Protein AF-A0A397VXI8-F1 (afdb_monomer_lite)

Radius of gyration: 22.26 Å; chains: 1; bounding box: 46×48×49 Å

pLDDT: mean 88.14, std 11.29, range [51.16, 98.0]

Organism: NCBI:txid44941

Sequence (97 aa):
MVNAIIPTECSAYSINEAKKTIVGLCYQMAGLRNKFVNQYKLEVGLYLMASGATWEAIDTISSLGYSACAKTVEEFRKKIQKEHVIKIEENFVNHVN

Foldseek 3Di:
DLCVQDPPPDDPVVSVVSVVVVVVVVVVVVVCCCVCQVVQQLVVLLVCVVVVHDQVRNQVCVVVSNHDHNVVNVVVVVVVVVVVVVVVVVVCVVPVD

Structure (mmCIF, N/CA/C/O backbone):
data_AF-A0A397VXI8-F1
#
_entry.id   AF-A0A397VXI8-F1
#
loop_
_atom_site.group_PDB
_atom_site.id
_atom_site.type_symbol
_atom_site.label_atom_id
_atom_site.label_alt_id
_atom_site.label_comp_id
_atom_site.label_asym_id
_atom_site.label_entity_id
_atom_site.label_seq_id
_atom_site.pdbx_PDB_ins_code
_atom_site.Cartn_x
_atom_site.Cartn_y
_atom_site.Cartn_z
_atom_site.occupancy
_atom_site.B_iso_or_equiv
_atom_site.auth_seq_id
_atom_site.auth_comp_id
_atom_site.auth_asym_id
_atom_site.auth_atom_id
_atom_site.pdbx_PDB_model_num
ATOM 1 N N . MET A 1 1 ? 23.582 -2.277 -20.086 1.00 57.03 1 MET A N 1
ATOM 2 C CA . MET A 1 1 ? 22.167 -2.192 -20.517 1.00 57.03 1 MET A CA 1
ATOM 3 C C . MET A 1 1 ? 22.014 -1.398 -21.811 1.00 57.03 1 MET A C 1
ATOM 5 O O . MET A 1 1 ? 21.493 -1.943 -22.766 1.00 57.03 1 MET A O 1
ATOM 9 N N . VAL A 1 2 ? 22.527 -0.165 -21.891 1.00 59.00 2 VAL A N 1
ATOM 10 C CA . VAL A 1 2 ? 22.400 0.690 -23.092 1.00 59.00 2 VAL A CA 1
ATOM 11 C C . VAL A 1 2 ? 23.013 0.055 -24.354 1.00 59.00 2 VAL A C 1
ATOM 13 O O . VAL A 1 2 ? 22.329 -0.037 -25.363 1.00 59.00 2 VAL A O 1
ATOM 16 N N . ASN A 1 3 ? 24.233 -0.492 -24.278 1.00 62.72 3 ASN A N 1
ATOM 17 C CA . ASN A 1 3 ? 24.901 -1.158 -25.415 1.00 62.72 3 ASN A CA 1
ATOM 18 C C . ASN A 1 3 ? 24.283 -2.517 -25.807 1.00 62.72 3 ASN A C 1
ATOM 20 O O . ASN A 1 3 ? 24.684 -3.093 -26.807 1.00 62.72 3 ASN A O 1
ATOM 24 N N . ALA A 1 4 ? 23.350 -3.051 -25.009 1.00 64.81 4 ALA A N 1
ATOM 25 C CA . ALA A 1 4 ? 22.602 -4.264 -25.357 1.00 64.81 4 ALA A CA 1
ATOM 26 C C . ALA A 1 4 ? 21.308 -3.945 -26.128 1.00 64.81 4 ALA A C 1
ATOM 28 O O . ALA A 1 4 ? 20.719 -4.835 -26.727 1.00 64.81 4 ALA A O 1
ATOM 29 N N . ILE A 1 5 ? 20.855 -2.685 -26.080 1.00 66.75 5 ILE A N 1
ATOM 30 C CA . ILE A 1 5 ? 19.607 -2.209 -26.695 1.00 66.75 5 ILE A CA 1
ATOM 31 C C . ILE A 1 5 ? 19.913 -1.333 -27.918 1.00 66.75 5 ILE A C 1
ATOM 33 O O . ILE A 1 5 ? 19.160 -1.341 -28.886 1.00 66.75 5 ILE A O 1
ATOM 37 N N . ILE A 1 6 ? 21.015 -0.578 -27.885 1.00 66.94 6 ILE A N 1
ATOM 38 C CA . ILE A 1 6 ? 21.447 0.294 -28.979 1.00 66.94 6 ILE A CA 1
ATOM 39 C C . ILE A 1 6 ? 22.565 -0.407 -29.762 1.00 66.94 6 ILE A C 1
ATOM 41 O O . ILE A 1 6 ? 23.624 -0.650 -29.175 1.00 66.94 6 ILE A O 1
ATOM 45 N N . PRO A 1 7 ? 22.380 -0.693 -31.064 1.00 66.19 7 PRO A N 1
ATOM 46 C CA . PRO A 1 7 ? 23.446 -1.209 -31.914 1.00 66.19 7 PRO A CA 1
ATOM 47 C C . PRO A 1 7 ? 24.630 -0.237 -31.967 1.00 66.19 7 PRO A C 1
ATOM 49 O O . PRO A 1 7 ? 24.461 0.967 -32.171 1.00 66.19 7 PRO A O 1
ATOM 52 N N . THR A 1 8 ? 25.844 -0.762 -31.820 1.00 64.56 8 THR A N 1
ATOM 53 C CA . THR A 1 8 ? 27.099 0.010 -31.875 1.00 64.56 8 THR A CA 1
ATOM 54 C C . THR A 1 8 ? 27.416 0.586 -33.257 1.00 64.56 8 THR A C 1
ATOM 56 O O . THR A 1 8 ? 28.291 1.435 -33.372 1.00 64.56 8 THR A O 1
ATOM 59 N N . GLU A 1 9 ? 26.693 0.154 -34.291 1.00 69.94 9 GLU A N 1
ATOM 60 C CA . GLU A 1 9 ? 26.917 0.503 -35.703 1.00 69.94 9 GLU A CA 1
ATOM 61 C C . GLU A 1 9 ? 26.160 1.771 -36.140 1.00 69.94 9 GLU A C 1
ATOM 63 O O . GLU A 1 9 ? 26.222 2.192 -37.294 1.00 69.94 9 GLU A O 1
ATOM 68 N N . CYS A 1 10 ? 25.417 2.397 -35.225 1.00 64.06 10 CYS A N 1
ATOM 69 C CA . CYS A 1 10 ? 24.622 3.583 -35.516 1.00 64.06 10 CYS A CA 1
ATOM 70 C C . CYS A 1 10 ? 25.439 4.885 -35.464 1.00 64.06 10 CYS A C 1
ATOM 72 O O . CYS A 1 10 ? 26.432 5.008 -34.748 1.00 64.06 10 CYS A O 1
ATOM 74 N N . SER A 1 11 ? 24.959 5.911 -36.177 1.00 73.12 11 SER A N 1
ATOM 75 C CA . SER A 1 11 ? 25.533 7.259 -36.097 1.00 73.12 11 SER A CA 1
ATOM 76 C C . SER A 1 11 ? 25.474 7.809 -34.662 1.00 73.12 11 SER A C 1
ATOM 78 O O . SER A 1 11 ? 24.549 7.502 -33.904 1.00 73.12 11 SER A O 1
ATOM 80 N N . ALA A 1 12 ? 26.420 8.680 -34.293 1.00 73.88 12 ALA A N 1
ATOM 81 C CA . ALA A 1 12 ? 26.453 9.299 -32.962 1.00 73.88 12 ALA A CA 1
ATOM 82 C C . ALA A 1 12 ? 25.139 10.028 -32.608 1.00 73.88 12 ALA A C 1
ATOM 84 O O . ALA A 1 12 ? 24.708 10.009 -31.453 1.00 73.88 12 ALA A O 1
ATOM 85 N N . TYR A 1 13 ? 24.472 10.609 -33.612 1.00 73.62 13 TYR A N 1
ATOM 86 C CA . TYR A 1 13 ? 23.159 11.236 -33.472 1.00 73.62 13 TYR A CA 1
ATOM 87 C C . TYR A 1 13 ? 22.068 10.212 -33.115 1.00 73.62 13 TYR A C 1
ATOM 89 O O . TYR A 1 13 ? 21.362 10.376 -32.120 1.00 73.62 13 TYR A O 1
ATOM 97 N N . SER A 1 14 ? 21.985 9.107 -33.863 1.00 73.12 14 SER A N 1
ATOM 98 C CA . SER A 1 14 ? 21.008 8.031 -33.638 1.00 73.12 14 SER A CA 1
ATOM 99 C C . SER A 1 14 ? 21.197 7.340 -32.280 1.00 73.12 14 SER A C 1
ATOM 101 O O . SER A 1 14 ? 20.220 7.009 -31.610 1.00 73.12 14 SER A O 1
ATOM 103 N N . ILE A 1 15 ? 22.446 7.179 -31.827 1.00 78.81 15 ILE A N 1
ATOM 104 C CA . ILE A 1 15 ? 22.767 6.655 -30.490 1.00 78.81 15 ILE A CA 1
ATOM 105 C C . ILE A 1 15 ? 22.260 7.605 -29.394 1.00 78.81 15 ILE A C 1
ATOM 107 O O . ILE A 1 15 ? 21.747 7.153 -28.369 1.00 78.81 15 ILE A O 1
ATOM 111 N N . ASN A 1 16 ? 22.395 8.920 -29.585 1.00 82.75 16 ASN A N 1
ATOM 112 C CA . ASN A 1 16 ? 21.949 9.908 -28.604 1.00 82.75 16 ASN A CA 1
ATOM 113 C C . ASN A 1 16 ? 20.416 9.949 -28.472 1.00 82.75 16 ASN A C 1
ATOM 115 O O . ASN A 1 16 ? 19.896 9.989 -27.357 1.00 82.75 16 ASN A O 1
ATOM 119 N N . GLU A 1 17 ? 19.688 9.866 -29.586 1.00 84.06 17 GLU A N 1
ATOM 120 C CA . GLU A 1 17 ? 18.219 9.789 -29.572 1.00 84.06 17 GLU A CA 1
ATOM 121 C C . GLU A 1 17 ? 17.706 8.482 -28.945 1.00 84.06 17 GLU A C 1
ATOM 123 O O . GLU A 1 17 ? 16.771 8.487 -28.135 1.00 84.06 17 GLU A O 1
ATOM 128 N N . ALA A 1 18 ? 18.372 7.357 -29.213 1.00 82.94 18 ALA A N 1
ATOM 129 C CA . ALA A 1 18 ? 18.042 6.089 -28.571 1.00 82.94 18 ALA A CA 1
ATOM 130 C C . ALA A 1 18 ? 18.286 6.124 -27.047 1.00 82.94 18 ALA A C 1
ATOM 132 O O . ALA A 1 18 ? 17.462 5.622 -26.280 1.00 82.94 18 ALA A O 1
ATOM 133 N N . LYS A 1 19 ? 19.348 6.795 -26.571 1.00 84.25 19 LYS A N 1
ATOM 134 C CA . LYS A 1 19 ? 19.573 7.018 -25.129 1.00 84.25 19 LYS A CA 1
ATOM 135 C C . LYS A 1 19 ? 18.432 7.805 -24.479 1.00 84.25 19 LYS A C 1
ATOM 137 O O . LYS A 1 19 ? 17.954 7.394 -23.423 1.00 84.25 19 LYS A O 1
ATOM 142 N N . LYS A 1 20 ? 17.967 8.896 -25.103 1.00 88.25 20 LYS A N 1
ATOM 143 C CA . LYS A 1 20 ? 16.821 9.682 -24.602 1.00 88.25 20 LYS A CA 1
ATOM 144 C C . LYS A 1 20 ? 15.554 8.832 -24.509 1.00 88.25 20 LYS A C 1
ATOM 146 O O . LYS A 1 20 ? 14.855 8.877 -23.500 1.00 88.25 20 LYS A O 1
ATOM 151 N N . THR A 1 21 ? 15.303 8.010 -25.525 1.00 88.38 21 THR A N 1
ATOM 152 C CA . THR A 1 21 ? 14.148 7.103 -25.566 1.00 88.38 21 THR A CA 1
ATOM 153 C C . THR A 1 21 ? 14.197 6.069 -24.439 1.00 88.38 21 THR A C 1
ATOM 155 O O . THR A 1 21 ? 13.206 5.885 -23.736 1.00 88.38 21 THR A O 1
ATOM 158 N N . ILE A 1 22 ? 15.357 5.448 -24.193 1.00 90.00 22 ILE A N 1
ATOM 159 C CA . ILE A 1 22 ? 15.542 4.498 -23.081 1.00 90.00 22 ILE A CA 1
ATOM 160 C C . ILE A 1 22 ? 15.262 5.170 -21.734 1.00 90.00 22 ILE A C 1
ATOM 162 O O . ILE A 1 22 ? 14.577 4.593 -20.893 1.00 90.00 22 ILE A O 1
ATOM 166 N N . VAL A 1 23 ? 15.753 6.394 -21.525 1.00 90.88 23 VAL A N 1
ATOM 167 C CA . VAL A 1 23 ? 15.470 7.151 -20.296 1.00 90.88 23 VAL A CA 1
ATOM 168 C C . VAL A 1 23 ? 13.966 7.404 -20.148 1.00 90.88 23 VAL A C 1
ATOM 170 O O . VAL A 1 23 ? 13.417 7.161 -19.074 1.00 90.88 23 VAL A O 1
ATOM 173 N N . GLY A 1 24 ? 13.283 7.813 -21.222 1.00 91.81 24 GLY A N 1
ATOM 174 C CA . GLY A 1 24 ? 11.828 7.991 -21.233 1.00 91.81 24 GLY A CA 1
ATOM 175 C C . GLY A 1 24 ? 11.067 6.715 -20.856 1.00 91.81 24 GLY A C 1
ATOM 176 O O . GLY A 1 24 ? 10.184 6.753 -19.999 1.00 91.81 24 GLY A O 1
ATOM 177 N N . LEU A 1 25 ? 11.460 5.569 -21.418 1.00 90.94 25 LEU A N 1
ATOM 178 C CA . LEU A 1 25 ? 10.887 4.261 -21.081 1.00 90.94 25 LEU A CA 1
ATOM 179 C C . LEU A 1 25 ? 11.124 3.888 -19.611 1.00 90.94 25 LEU A C 1
ATOM 181 O O . LEU A 1 25 ? 10.206 3.418 -18.939 1.00 90.94 25 LEU A O 1
ATOM 185 N N . CYS A 1 26 ? 12.322 4.135 -19.075 1.00 91.81 26 CYS A N 1
ATOM 186 C CA . CYS A 1 26 ? 12.620 3.905 -17.660 1.00 91.81 26 CYS A CA 1
ATOM 187 C C . CYS A 1 26 ? 11.707 4.726 -16.740 1.00 91.81 26 CYS A C 1
ATOM 189 O O . CYS A 1 26 ? 11.181 4.184 -15.765 1.00 91.81 26 CYS A O 1
ATOM 191 N N . TYR A 1 27 ? 11.464 6.000 -17.062 1.00 94.56 27 TYR A N 1
ATOM 192 C CA . TYR A 1 27 ? 10.522 6.833 -16.309 1.00 94.56 27 TYR A CA 1
ATOM 193 C C . TYR A 1 27 ? 9.088 6.309 -16.387 1.00 94.56 27 TYR A C 1
ATOM 195 O O . TYR A 1 27 ? 8.404 6.268 -15.364 1.00 94.56 27 TYR A O 1
ATOM 203 N N . GLN A 1 28 ? 8.640 5.861 -17.562 1.00 92.25 28 GLN A N 1
ATOM 204 C CA . GLN A 1 28 ? 7.314 5.260 -17.715 1.00 92.25 28 GLN A CA 1
ATOM 205 C C . GLN A 1 28 ? 7.171 3.989 -16.869 1.00 92.25 28 GLN A C 1
ATOM 207 O O . GLN A 1 28 ? 6.207 3.865 -16.117 1.00 92.25 28 GLN A O 1
ATOM 212 N N . MET A 1 29 ? 8.150 3.080 -16.911 1.00 90.50 29 MET A N 1
ATOM 213 C CA . MET A 1 29 ? 8.148 1.863 -16.090 1.00 90.50 29 MET A CA 1
ATOM 214 C C . MET A 1 29 ? 8.159 2.177 -14.588 1.00 90.50 29 MET A C 1
ATOM 216 O O . MET A 1 29 ? 7.419 1.559 -13.822 1.00 90.50 29 MET A O 1
ATOM 220 N N . ALA A 1 30 ? 8.951 3.162 -14.157 1.00 90.94 30 ALA A N 1
ATOM 221 C CA . ALA A 1 30 ? 8.970 3.608 -12.766 1.00 90.94 30 ALA A CA 1
ATOM 222 C C . ALA A 1 30 ? 7.620 4.208 -12.339 1.00 90.94 30 ALA A C 1
ATOM 224 O O . ALA A 1 30 ? 7.123 3.897 -11.256 1.00 90.94 30 ALA A O 1
ATOM 225 N N . GLY A 1 31 ? 6.999 5.015 -13.202 1.00 90.62 31 GLY A N 1
ATOM 226 C CA . GLY A 1 31 ? 5.670 5.580 -12.979 1.00 90.62 31 GLY A CA 1
ATOM 227 C C . GLY A 1 31 ? 4.590 4.504 -12.867 1.00 90.62 31 GLY A C 1
ATOM 228 O O . GLY A 1 31 ? 3.810 4.515 -11.916 1.00 90.62 31 GLY A O 1
ATOM 229 N N . LEU A 1 32 ? 4.591 3.528 -13.781 1.00 89.12 32 LEU A N 1
ATOM 230 C CA . LEU A 1 32 ? 3.688 2.375 -13.744 1.00 89.12 32 LEU A CA 1
ATOM 231 C C . LEU A 1 32 ? 3.870 1.567 -12.458 1.00 89.12 32 LEU A C 1
ATOM 233 O O . LEU A 1 32 ? 2.886 1.251 -11.794 1.00 89.12 32 LEU A O 1
ATOM 237 N N . ARG A 1 33 ? 5.114 1.289 -12.054 1.00 86.81 33 ARG A N 1
ATOM 238 C CA . ARG A 1 33 ? 5.400 0.590 -10.796 1.00 86.81 33 ARG A CA 1
ATOM 239 C C . ARG A 1 33 ? 4.902 1.386 -9.592 1.00 86.81 33 ARG A C 1
ATOM 241 O O . ARG A 1 33 ? 4.241 0.823 -8.727 1.00 86.81 33 ARG A O 1
ATOM 248 N N . ASN A 1 34 ? 5.167 2.687 -9.529 1.00 88.06 34 ASN A N 1
ATOM 249 C CA . ASN A 1 34 ? 4.695 3.510 -8.418 1.00 88.06 34 ASN A CA 1
ATOM 250 C C . ASN A 1 34 ? 3.164 3.545 -8.346 1.00 88.06 34 ASN A C 1
ATOM 252 O O . ASN A 1 34 ? 2.615 3.403 -7.257 1.00 88.06 34 ASN A O 1
ATOM 256 N N . LYS A 1 35 ? 2.481 3.658 -9.490 1.00 85.88 35 LYS A N 1
ATOM 257 C CA . LYS A 1 35 ? 1.018 3.657 -9.561 1.00 85.88 35 LYS A CA 1
ATOM 258 C C . LYS A 1 35 ? 0.425 2.300 -9.184 1.00 85.88 35 LYS A C 1
ATOM 260 O O . LYS A 1 35 ? -0.301 2.187 -8.208 1.00 85.88 35 LYS A O 1
ATOM 265 N N . PHE A 1 36 ? 0.762 1.251 -9.923 1.00 81.25 36 PHE A N 1
ATOM 266 C CA . PHE A 1 36 ? 0.101 -0.045 -9.780 1.00 81.25 36 PHE A CA 1
ATOM 267 C C . PHE A 1 36 ? 0.642 -0.897 -8.640 1.00 81.25 36 PHE A C 1
ATOM 269 O O . PHE A 1 36 ? -0.098 -1.702 -8.098 1.00 81.25 36 PHE A O 1
ATOM 276 N N . VAL A 1 37 ? 1.915 -0.762 -8.267 1.00 79.62 37 VAL A N 1
ATOM 277 C CA . VAL A 1 37 ? 2.496 -1.599 -7.209 1.00 79.62 37 VAL A CA 1
ATOM 278 C C . VAL A 1 37 ? 2.396 -0.907 -5.858 1.00 79.62 37 VAL A C 1
ATOM 280 O O . VAL A 1 37 ? 1.988 -1.544 -4.894 1.00 79.62 37 VAL A O 1
ATOM 283 N N . ASN A 1 38 ? 2.732 0.382 -5.760 1.00 83.88 38 ASN A N 1
ATOM 284 C CA . ASN A 1 38 ? 2.749 1.050 -4.456 1.00 83.88 38 ASN 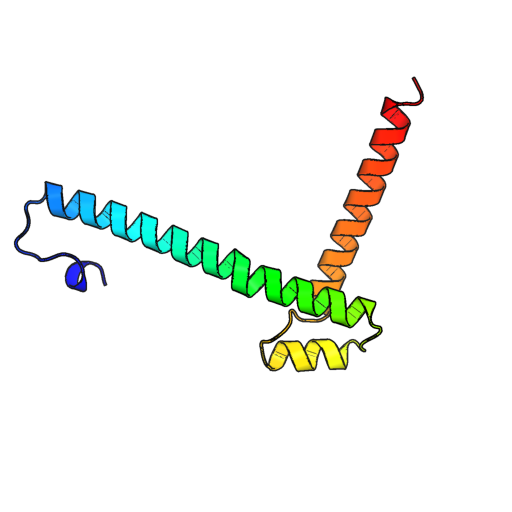A CA 1
ATOM 285 C C . ASN A 1 38 ? 1.372 1.601 -4.059 1.00 83.88 38 ASN A C 1
ATOM 287 O O . ASN A 1 38 ? 0.962 1.382 -2.921 1.00 83.88 38 ASN A O 1
ATOM 291 N N . GLN A 1 39 ? 0.640 2.274 -4.963 1.00 89.44 39 GLN A N 1
ATOM 292 C CA . GLN A 1 39 ? -0.688 2.804 -4.604 1.00 89.44 39 GLN A CA 1
ATOM 293 C C . GLN A 1 39 ? -1.700 1.677 -4.375 1.00 89.44 39 GLN A C 1
ATOM 295 O O . GLN A 1 39 ? -2.415 1.713 -3.382 1.00 89.44 39 GLN A O 1
ATOM 300 N N . TYR A 1 40 ? -1.700 0.636 -5.212 1.00 91.88 40 TYR A N 1
ATOM 301 C CA . TYR A 1 40 ? -2.614 -0.499 -5.034 1.00 91.88 40 TYR A CA 1
ATOM 302 C C . TYR A 1 40 ? -2.415 -1.215 -3.691 1.00 91.88 40 TYR A C 1
ATOM 304 O O . TYR A 1 40 ? -3.373 -1.472 -2.970 1.00 91.88 40 TYR A O 1
ATOM 312 N N 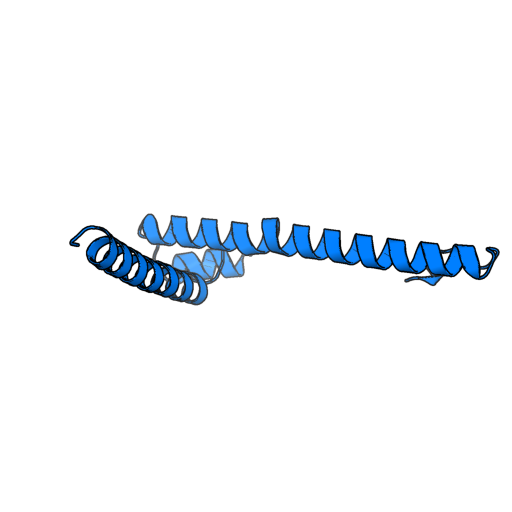. LYS A 1 41 ? -1.162 -1.485 -3.297 1.00 94.50 41 LYS A N 1
ATOM 313 C CA . LYS A 1 41 ? -0.856 -2.079 -1.984 1.00 94.50 41 LYS A CA 1
ATOM 314 C C . LYS A 1 41 ? -1.360 -1.219 -0.828 1.00 94.50 41 LYS A C 1
ATOM 316 O O . LYS A 1 41 ? -1.811 -1.752 0.184 1.00 94.50 41 LYS A O 1
ATOM 321 N N . LEU A 1 42 ? -1.277 0.103 -0.970 1.00 95.50 42 LEU A N 1
ATOM 322 C CA . LEU A 1 42 ? -1.800 1.037 0.017 1.00 95.50 42 LEU A CA 1
ATOM 323 C C . LEU A 1 42 ? -3.334 1.000 0.078 1.00 95.50 42 LEU A C 1
ATOM 325 O O . LEU A 1 42 ? -3.877 0.965 1.177 1.00 95.50 42 LEU A O 1
ATOM 329 N N . GLU A 1 43 ? -4.024 0.956 -1.063 1.00 94.81 43 GLU A N 1
ATOM 330 C CA . GLU A 1 43 ? -5.487 0.814 -1.123 1.00 94.81 43 GLU A CA 1
ATOM 331 C C . GLU A 1 43 ? -5.964 -0.488 -0.474 1.00 94.81 43 GLU A C 1
ATOM 333 O O . GLU A 1 43 ? -6.886 -0.461 0.340 1.00 94.81 43 GLU A O 1
ATOM 338 N N . VAL A 1 44 ? -5.293 -1.611 -0.754 1.00 95.81 44 VAL A N 1
ATOM 339 C CA . VAL A 1 44 ? -5.570 -2.898 -0.096 1.00 95.81 44 VAL A CA 1
ATOM 340 C C . VAL A 1 44 ? -5.395 -2.778 1.420 1.00 95.81 44 VAL A C 1
ATOM 342 O O . VAL A 1 44 ? -6.273 -3.191 2.174 1.00 95.81 44 VAL A O 1
ATOM 345 N N . GLY A 1 45 ? -4.303 -2.164 1.880 1.00 96.81 45 GLY A N 1
ATOM 346 C CA . GLY A 1 45 ? -4.056 -1.954 3.308 1.00 96.81 45 GLY A CA 1
ATOM 347 C C . GLY A 1 45 ? -5.100 -1.062 3.984 1.00 96.81 45 GLY A C 1
ATOM 348 O O . GLY A 1 45 ? -5.563 -1.377 5.080 1.00 96.81 45 GLY A O 1
ATOM 349 N N . LEU A 1 46 ? -5.522 0.017 3.316 1.00 96.75 46 LEU A N 1
ATOM 350 C CA . LEU A 1 46 ? -6.597 0.898 3.784 1.00 96.75 46 LEU A CA 1
ATOM 351 C C . LEU A 1 46 ? -7.932 0.155 3.874 1.00 96.75 46 LEU A C 1
ATOM 353 O O . LEU A 1 46 ? -8.642 0.303 4.867 1.00 96.75 46 LEU A O 1
ATOM 357 N N . TYR A 1 47 ? -8.257 -0.665 2.873 1.00 96.88 47 TYR A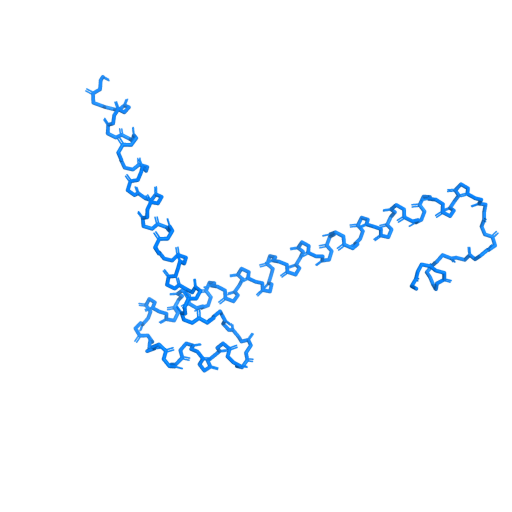 N 1
ATOM 358 C CA . TYR A 1 47 ? -9.471 -1.476 2.864 1.00 96.88 47 TYR A CA 1
ATOM 359 C C . TYR A 1 47 ? -9.487 -2.500 4.004 1.00 96.88 47 TYR A C 1
ATOM 361 O O . TYR A 1 47 ? -10.491 -2.621 4.7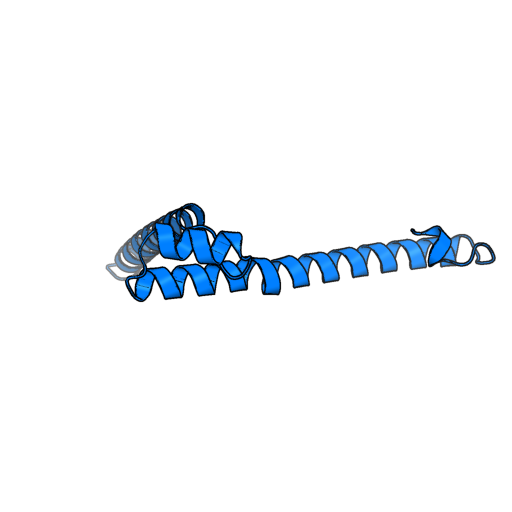07 1.00 96.88 47 TYR A O 1
ATOM 369 N N . LEU A 1 48 ? -8.372 -3.197 4.235 1.00 97.12 48 LEU A N 1
ATOM 370 C CA . LEU A 1 48 ? -8.234 -4.147 5.341 1.00 97.12 48 LEU A CA 1
ATOM 371 C C . LEU A 1 48 ? -8.433 -3.457 6.693 1.00 97.12 48 LEU A C 1
ATOM 373 O O . LEU A 1 48 ? -9.217 -3.931 7.514 1.00 97.12 48 LEU A O 1
ATOM 377 N N . MET A 1 49 ? -7.778 -2.311 6.901 1.00 96.50 49 MET A N 1
ATOM 378 C CA . MET A 1 49 ? -7.929 -1.531 8.128 1.00 96.50 49 MET A CA 1
ATOM 379 C C . MET A 1 49 ? -9.373 -1.049 8.324 1.00 96.50 49 MET A C 1
ATOM 381 O O . MET A 1 49 ? -9.916 -1.177 9.419 1.00 96.50 49 MET A O 1
ATOM 385 N N . ALA A 1 50 ? -10.024 -0.551 7.268 1.00 95.69 50 ALA A N 1
ATOM 386 C CA . ALA A 1 50 ? -11.428 -0.137 7.311 1.00 95.69 50 ALA A CA 1
ATOM 387 C C . ALA A 1 50 ? -12.391 -1.311 7.573 1.00 95.69 50 ALA A C 1
ATOM 389 O O . ALA A 1 50 ? -13.433 -1.123 8.195 1.00 95.69 50 ALA A O 1
ATOM 390 N N . SER A 1 51 ? -12.021 -2.521 7.149 1.00 96.62 51 SER A N 1
ATOM 391 C CA . SER A 1 51 ? -12.773 -3.760 7.392 1.00 96.62 51 SER A CA 1
ATOM 392 C C . SER A 1 51 ? -12.569 -4.330 8.803 1.00 96.62 51 SER A C 1
ATOM 394 O O . SER A 1 51 ? -13.113 -5.385 9.119 1.00 96.62 51 SER A O 1
ATOM 396 N N . GLY A 1 52 ? -11.784 -3.661 9.654 1.00 96.75 52 GLY A N 1
ATOM 397 C CA . GLY A 1 52 ? -11.509 -4.098 11.022 1.00 96.75 52 GLY A CA 1
ATOM 398 C C . GLY A 1 52 ? -10.427 -5.173 11.135 1.00 96.75 52 GLY A C 1
ATOM 399 O O . GLY A 1 52 ? -10.355 -5.851 12.159 1.00 96.75 52 GLY A O 1
ATOM 400 N N . ALA A 1 53 ? -9.585 -5.351 10.110 1.00 97.19 53 ALA A N 1
ATOM 401 C CA . ALA A 1 53 ? -8.429 -6.236 10.213 1.00 97.19 53 ALA A CA 1
ATOM 402 C C . ALA A 1 53 ? -7.476 -5.755 11.319 1.00 97.19 53 ALA A C 1
ATOM 404 O O . ALA A 1 53 ? -7.237 -4.553 11.472 1.00 97.19 53 ALA A O 1
ATOM 405 N N . THR A 1 54 ? -6.909 -6.697 12.077 1.00 97.62 54 THR A N 1
ATOM 406 C CA . THR A 1 54 ? -5.923 -6.359 13.108 1.00 97.62 54 THR A CA 1
ATOM 407 C C . THR A 1 54 ? -4.617 -5.878 12.478 1.00 97.62 54 THR A C 1
ATOM 409 O O . THR A 1 54 ? -4.330 -6.127 11.302 1.00 97.62 54 THR A O 1
ATOM 412 N N . TRP A 1 55 ? -3.802 -5.194 13.277 1.00 97.62 55 TRP A N 1
ATOM 413 C CA . TRP A 1 55 ? -2.510 -4.673 12.840 1.00 97.62 55 TRP A CA 1
ATOM 414 C C . TRP A 1 55 ? -1.588 -5.806 12.353 1.00 97.62 55 TRP A C 1
ATOM 416 O O . TRP A 1 55 ? -0.980 -5.708 11.288 1.00 97.62 55 TRP A O 1
ATOM 426 N N . GLU A 1 56 ? -1.598 -6.939 13.060 1.00 97.94 56 GLU A N 1
ATOM 427 C CA . GLU A 1 56 ? -0.842 -8.150 12.728 1.00 97.94 56 GLU A CA 1
ATOM 428 C C . GLU A 1 56 ? -1.328 -8.801 11.427 1.00 97.94 56 GLU A C 1
ATOM 430 O O . GLU A 1 56 ? -0.517 -9.286 10.635 1.00 97.94 56 GLU A O 1
ATOM 435 N N . ALA A 1 57 ? -2.642 -8.806 11.174 1.00 97.50 57 ALA A N 1
ATOM 436 C CA . ALA A 1 57 ? -3.205 -9.344 9.938 1.00 97.50 57 ALA A CA 1
ATOM 437 C C . ALA A 1 57 ? -2.761 -8.518 8.720 1.00 97.50 57 ALA A C 1
ATOM 439 O O . ALA A 1 57 ? -2.361 -9.079 7.697 1.00 97.50 57 ALA A O 1
ATOM 440 N N . ILE A 1 58 ? -2.766 -7.188 8.842 1.00 97.69 58 ILE A N 1
ATOM 441 C CA . ILE A 1 58 ? -2.302 -6.283 7.783 1.00 97.69 58 ILE A CA 1
ATOM 442 C C . ILE A 1 58 ? -0.802 -6.473 7.531 1.00 97.69 58 ILE A C 1
ATOM 444 O O . ILE A 1 58 ? -0.390 -6.605 6.377 1.00 97.69 58 ILE A O 1
ATOM 448 N N . ASP A 1 59 ? 0.013 -6.551 8.583 1.00 98.00 59 ASP A N 1
ATOM 449 C CA . ASP A 1 59 ? 1.454 -6.783 8.443 1.00 98.00 59 ASP A CA 1
ATOM 450 C C . ASP A 1 59 ? 1.771 -8.166 7.858 1.00 98.00 59 ASP A C 1
ATOM 452 O O . ASP A 1 59 ? 2.699 -8.306 7.058 1.00 98.00 59 ASP A O 1
ATOM 456 N N . THR A 1 60 ? 0.954 -9.176 8.158 1.00 97.94 60 THR A N 1
ATOM 457 C CA . THR A 1 60 ? 1.056 -10.501 7.533 1.00 97.94 60 THR A CA 1
ATOM 458 C C . THR A 1 60 ? 0.779 -10.427 6.029 1.00 97.94 60 THR A C 1
ATOM 460 O O . THR A 1 60 ? 1.559 -10.928 5.224 1.00 97.94 60 THR A O 1
ATOM 463 N N . ILE A 1 61 ? -0.287 -9.745 5.605 1.00 96.81 61 ILE A N 1
ATOM 464 C CA . ILE A 1 61 ? -0.593 -9.573 4.174 1.00 96.81 61 ILE A CA 1
ATOM 465 C C . ILE A 1 61 ? 0.479 -8.706 3.485 1.00 96.81 61 ILE A C 1
ATOM 467 O O . ILE A 1 61 ? 0.824 -8.929 2.319 1.00 96.81 61 ILE A O 1
ATOM 471 N N . SER A 1 62 ? 1.051 -7.740 4.205 1.00 96.31 62 SER A N 1
ATOM 472 C CA . SER A 1 62 ? 2.167 -6.928 3.724 1.00 96.31 62 SER A CA 1
ATOM 473 C C . SER A 1 62 ? 3.446 -7.739 3.533 1.00 96.31 62 SER A C 1
ATOM 475 O O . SER A 1 62 ? 4.143 -7.513 2.544 1.00 96.31 62 SER A O 1
ATOM 477 N N . SER A 1 63 ? 3.770 -8.669 4.435 1.00 96.62 63 SER A N 1
ATOM 478 C CA . SER A 1 63 ? 4.966 -9.516 4.318 1.00 96.62 63 SER A CA 1
ATOM 479 C C . SER A 1 63 ? 4.849 -10.516 3.164 1.00 96.62 63 SER A C 1
ATOM 481 O O . SER A 1 63 ? 5.838 -10.792 2.489 1.00 96.62 63 SER A O 1
ATOM 483 N N . LEU A 1 64 ? 3.624 -10.949 2.847 1.00 95.44 64 LEU A N 1
ATOM 484 C CA . LEU A 1 64 ? 3.298 -11.693 1.625 1.00 95.44 64 LEU A CA 1
ATOM 485 C C . LEU A 1 64 ? 3.358 -10.829 0.351 1.00 95.44 64 LEU A C 1
ATOM 487 O O . LEU A 1 64 ? 3.282 -11.347 -0.760 1.00 95.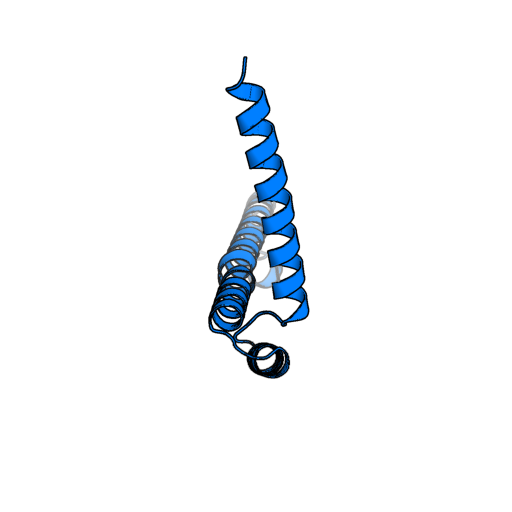44 64 LEU A O 1
ATOM 491 N N . GLY A 1 65 ? 3.502 -9.509 0.494 1.00 92.94 65 GLY A N 1
ATOM 492 C CA . GLY A 1 65 ? 3.679 -8.573 -0.609 1.00 92.94 65 GLY A CA 1
ATOM 493 C C . GLY A 1 65 ? 2.386 -8.048 -1.231 1.00 92.94 65 GLY A C 1
ATOM 494 O O . GLY A 1 65 ? 2.479 -7.326 -2.226 1.00 92.94 65 GLY A O 1
ATOM 495 N N . TYR A 1 66 ? 1.216 -8.347 -0.661 1.00 92.31 66 TYR A N 1
ATOM 496 C CA . TYR A 1 66 ? -0.091 -7.961 -1.214 1.00 92.31 66 TYR A CA 1
ATOM 497 C C . TYR A 1 66 ? -0.633 -6.629 -0.682 1.00 92.31 66 TYR A C 1
ATOM 499 O O . TYR A 1 66 ? -1.477 -6.016 -1.330 1.00 92.31 66 TYR A O 1
ATOM 507 N N . SER A 1 67 ? -0.136 -6.159 0.462 1.00 95.50 67 SER A N 1
ATOM 508 C CA . SER A 1 67 ? -0.560 -4.906 1.099 1.00 95.50 67 SER A CA 1
ATOM 509 C C . SER A 1 67 ? 0.639 -4.023 1.448 1.00 95.50 67 SER A C 1
ATOM 511 O O . SER A 1 67 ? 1.788 -4.468 1.426 1.00 95.50 67 SER A O 1
ATOM 513 N N . ALA A 1 68 ? 0.371 -2.758 1.765 1.00 96.06 68 ALA A N 1
ATOM 514 C CA . ALA A 1 68 ? 1.268 -1.933 2.560 1.00 96.06 68 ALA A CA 1
ATOM 515 C C . ALA A 1 68 ? 1.232 -2.387 4.029 1.00 96.06 68 ALA A C 1
ATOM 517 O O . ALA A 1 68 ? 0.229 -2.946 4.485 1.00 96.06 68 ALA A O 1
ATOM 518 N N . CYS A 1 69 ? 2.313 -2.128 4.766 1.00 96.62 69 CYS A N 1
ATOM 519 C CA . CYS A 1 69 ? 2.368 -2.449 6.186 1.00 96.62 69 CYS A CA 1
ATOM 520 C C . CYS A 1 69 ? 1.438 -1.535 6.978 1.00 96.62 69 CYS A C 1
ATOM 522 O O . CYS A 1 69 ? 1.138 -0.401 6.582 1.00 96.62 69 CYS A O 1
ATOM 524 N N . ALA A 1 70 ? 1.001 -2.022 8.129 1.00 97.00 70 ALA A N 1
ATOM 525 C CA . ALA A 1 70 ? -0.015 -1.369 8.927 1.00 97.00 70 ALA A CA 1
ATOM 526 C C . ALA A 1 70 ? 0.436 0.022 9.410 1.00 97.00 70 ALA A C 1
ATOM 528 O O . ALA A 1 70 ? -0.367 0.954 9.486 1.00 97.00 70 ALA A O 1
ATOM 529 N N . LYS A 1 71 ? 1.746 0.211 9.632 1.00 97.12 71 LYS A N 1
ATOM 530 C CA . LYS A 1 71 ? 2.344 1.526 9.911 1.00 97.12 71 LYS A CA 1
ATOM 531 C C . LYS A 1 71 ? 2.138 2.525 8.766 1.00 97.12 71 LYS A C 1
ATOM 533 O O . LYS A 1 71 ? 1.690 3.642 9.014 1.00 97.12 71 LYS A O 1
ATOM 538 N N . THR A 1 72 ? 2.443 2.138 7.526 1.00 95.81 72 THR A N 1
ATOM 539 C CA . THR A 1 72 ? 2.271 3.008 6.349 1.00 95.81 72 THR A CA 1
ATOM 540 C C . THR A 1 72 ? 0.804 3.370 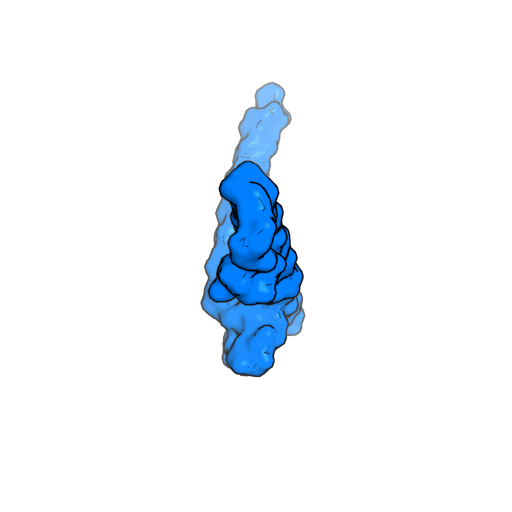6.133 1.00 95.81 72 THR A C 1
ATOM 542 O O . THR A 1 72 ? 0.495 4.523 5.830 1.00 95.81 72 THR A O 1
ATOM 545 N N . VAL A 1 73 ? -0.104 2.410 6.325 1.00 96.31 73 VAL A N 1
ATOM 546 C CA . VAL A 1 73 ? -1.553 2.643 6.231 1.00 96.31 73 VAL A CA 1
ATOM 547 C C . VAL A 1 73 ? -2.003 3.689 7.257 1.00 96.31 73 VAL A C 1
ATOM 549 O O . VAL A 1 73 ? -2.688 4.648 6.899 1.00 96.31 73 VAL A O 1
ATOM 552 N N . GLU A 1 74 ? -1.572 3.566 8.515 1.00 96.69 74 GLU A N 1
ATOM 553 C CA . GLU A 1 74 ? -1.950 4.505 9.578 1.00 96.69 74 GLU A CA 1
ATOM 554 C C . GLU A 1 74 ? -1.371 5.912 9.361 1.00 96.69 74 GLU A C 1
ATOM 556 O O . GLU A 1 74 ? -2.059 6.914 9.571 1.00 96.69 74 GLU A O 1
ATOM 561 N N . GLU A 1 75 ? -0.121 6.023 8.905 1.00 96.75 75 GLU A N 1
ATOM 562 C CA . GLU A 1 75 ? 0.478 7.315 8.546 1.00 96.75 75 GLU A CA 1
ATOM 563 C C . GLU A 1 75 ? -0.303 8.007 7.422 1.00 96.75 75 GLU A C 1
ATOM 565 O O . GLU A 1 75 ? -0.569 9.212 7.493 1.00 96.75 75 GLU A O 1
ATOM 570 N N . PHE A 1 76 ? -0.732 7.247 6.413 1.00 95.38 76 PHE A N 1
ATOM 571 C CA . PHE A 1 76 ? -1.541 7.775 5.321 1.00 95.38 76 PHE A CA 1
ATOM 572 C C . PHE A 1 76 ? -2.929 8.221 5.794 1.00 95.38 76 PHE A C 1
ATOM 574 O O . PHE A 1 76 ? -3.395 9.298 5.420 1.00 95.38 76 PHE A O 1
ATOM 581 N N . ARG A 1 77 ? -3.565 7.455 6.686 1.00 94.75 77 ARG A N 1
ATOM 582 C CA . ARG A 1 77 ? -4.855 7.816 7.290 1.00 94.75 77 ARG A CA 1
ATOM 583 C C . ARG A 1 77 ? -4.769 9.132 8.065 1.00 94.75 77 ARG A C 1
ATOM 585 O O . ARG A 1 77 ? -5.613 10.009 7.887 1.00 94.75 77 ARG A O 1
ATOM 592 N N . LYS A 1 78 ? -3.704 9.319 8.852 1.00 95.94 78 LYS A N 1
ATOM 593 C CA . LYS A 1 78 ? -3.424 10.584 9.554 1.00 95.94 78 LYS A CA 1
ATOM 594 C C . LYS A 1 78 ? -3.224 11.747 8.587 1.00 95.94 78 LYS A C 1
ATOM 596 O O . LYS A 1 78 ? -3.668 12.856 8.875 1.00 95.94 78 LYS A O 1
ATOM 601 N N . LYS A 1 79 ? -2.563 11.515 7.449 1.00 95.75 79 LYS A N 1
ATOM 602 C CA . LYS A 1 79 ? -2.401 12.532 6.403 1.00 95.75 79 LYS A CA 1
ATOM 603 C C . LYS A 1 79 ? -3.755 12.955 5.825 1.00 95.75 79 LYS A C 1
ATOM 605 O O . LYS A 1 79 ? -4.032 14.149 5.799 1.00 95.75 79 LYS A O 1
ATOM 610 N N . ILE A 1 80 ? -4.610 11.997 5.454 1.00 93.00 80 ILE A N 1
ATOM 611 C CA . ILE A 1 80 ? -5.968 12.279 4.957 1.00 93.00 80 ILE A CA 1
ATOM 612 C C . ILE A 1 80 ? -6.771 13.066 5.994 1.00 93.00 80 ILE A C 1
ATOM 614 O O . ILE A 1 80 ? -7.406 14.058 5.652 1.00 93.00 80 ILE A O 1
ATOM 618 N N . GLN A 1 81 ? -6.729 12.651 7.263 1.00 94.25 81 GLN A N 1
ATOM 619 C CA . GLN A 1 81 ? -7.453 13.332 8.334 1.00 94.25 81 GLN A CA 1
ATOM 620 C C . GLN A 1 81 ? -7.021 14.798 8.463 1.00 94.25 81 GLN A C 1
ATOM 622 O O . GLN A 1 81 ? -7.871 15.681 8.530 1.00 94.25 81 GLN A O 1
ATOM 627 N N . LYS A 1 82 ? -5.710 15.064 8.450 1.00 96.06 82 LYS A N 1
ATOM 628 C CA . LYS A 1 82 ? -5.169 16.430 8.495 1.00 96.06 82 LYS A CA 1
ATOM 629 C C . LYS A 1 82 ? -5.618 17.262 7.294 1.00 96.06 82 LYS A C 1
ATOM 631 O O . LYS A 1 82 ? -6.094 18.375 7.477 1.00 96.06 82 LYS A O 1
ATOM 636 N N . GLU A 1 83 ? -5.501 16.719 6.084 1.00 95.44 83 GLU A N 1
ATOM 637 C CA . GLU A 1 83 ? -5.936 17.408 4.862 1.00 95.44 83 GLU A CA 1
ATOM 638 C C . GLU A 1 83 ? -7.441 17.694 4.863 1.00 95.44 83 GLU A C 1
ATOM 640 O O . GLU A 1 83 ? -7.872 18.738 4.381 1.00 95.44 83 GLU A O 1
ATOM 645 N N . HIS A 1 84 ? -8.251 16.786 5.408 1.00 93.50 84 HIS A N 1
ATOM 646 C CA . HIS A 1 84 ? -9.693 16.971 5.496 1.00 93.50 84 HIS A CA 1
ATOM 647 C C . HIS A 1 84 ? -10.077 18.100 6.455 1.00 93.50 84 HIS A C 1
ATOM 649 O O . HIS A 1 84 ? -10.911 18.926 6.098 1.00 93.50 84 HIS A O 1
ATOM 655 N N . VAL A 1 85 ? -9.440 18.168 7.630 1.00 94.44 85 VAL A N 1
ATOM 656 C CA . VAL A 1 85 ? -9.650 19.259 8.597 1.00 94.44 85 VAL A CA 1
ATOM 657 C C . VAL A 1 85 ? -9.317 20.611 7.966 1.00 94.44 85 VAL A C 1
ATOM 659 O O . VAL A 1 85 ? -10.154 21.506 7.998 1.00 94.44 85 VAL A O 1
ATOM 662 N N . ILE A 1 86 ? -8.161 20.722 7.301 1.00 94.50 86 ILE A N 1
ATOM 663 C CA . ILE A 1 86 ? -7.744 21.958 6.617 1.00 94.50 86 ILE A CA 1
ATOM 664 C C . ILE A 1 86 ? -8.776 22.377 5.562 1.00 94.50 86 ILE A C 1
ATOM 666 O O . ILE A 1 86 ? -9.221 23.519 5.552 1.00 94.50 86 ILE A O 1
ATOM 670 N N . LYS A 1 87 ? -9.223 21.446 4.708 1.00 93.56 87 LYS A N 1
ATOM 671 C CA . LYS A 1 87 ? -10.232 21.741 3.674 1.00 93.56 87 LYS A CA 1
ATOM 672 C C . LYS A 1 87 ? -11.562 22.206 4.259 1.00 93.56 87 LYS A C 1
ATOM 674 O O . LYS A 1 87 ? -12.232 23.046 3.665 1.00 93.56 87 LYS A O 1
ATOM 679 N N . ILE A 1 88 ? -11.972 21.637 5.391 1.00 92.31 88 ILE A N 1
ATOM 680 C CA . ILE A 1 88 ? -13.188 22.054 6.089 1.00 92.31 88 ILE A CA 1
ATOM 681 C C . ILE A 1 88 ? -13.034 23.491 6.600 1.00 92.31 88 ILE A C 1
ATOM 683 O O . ILE A 1 88 ? -13.921 24.310 6.369 1.00 92.31 88 ILE A O 1
ATOM 687 N N . GLU A 1 89 ? -11.917 23.805 7.256 1.00 93.25 89 GLU A N 1
ATOM 688 C CA . GLU A 1 89 ? -11.624 25.153 7.759 1.00 93.25 89 GLU A CA 1
ATOM 689 C C . GLU A 1 89 ? -11.601 26.186 6.624 1.00 93.25 89 GLU A C 1
ATOM 691 O O . GLU A 1 89 ? -12.278 27.209 6.715 1.00 93.25 89 GLU A O 1
ATOM 696 N N . GLU A 1 90 ? -10.910 25.889 5.520 1.00 92.69 90 GLU A N 1
ATOM 697 C CA . GLU A 1 90 ? -10.881 26.734 4.319 1.00 92.69 90 GLU A CA 1
ATOM 698 C C . GLU A 1 90 ? -12.287 26.975 3.755 1.00 92.69 90 GLU A C 1
ATOM 700 O O . GLU A 1 90 ? -12.646 28.104 3.420 1.00 92.69 90 GLU A O 1
ATOM 705 N N . ASN A 1 91 ? -13.111 25.928 3.677 1.00 91.38 91 ASN A N 1
ATOM 706 C CA . ASN A 1 91 ? -14.482 26.033 3.189 1.00 91.38 91 ASN A CA 1
ATOM 707 C C . ASN A 1 91 ? -15.340 26.943 4.082 1.00 91.38 91 ASN A C 1
ATOM 709 O O . ASN A 1 91 ? -16.100 27.764 3.571 1.00 91.38 91 ASN A O 1
ATOM 713 N N . PHE A 1 92 ? -15.206 26.839 5.407 1.00 89.31 92 PHE A N 1
ATOM 714 C CA . PHE A 1 92 ? -15.916 27.725 6.331 1.00 89.31 92 PHE A CA 1
ATOM 715 C C . PHE A 1 92 ? -15.445 29.178 6.221 1.00 89.31 92 PHE A C 1
ATOM 717 O O . PHE A 1 92 ? -16.280 30.075 6.210 1.00 89.31 92 PHE A O 1
ATOM 724 N N . VAL A 1 93 ? -14.143 29.433 6.074 1.00 90.38 93 VAL A N 1
ATOM 725 C CA . VAL A 1 93 ? -13.620 30.800 5.882 1.00 90.38 93 VAL A CA 1
ATOM 726 C C . VAL A 1 93 ? -14.136 31.427 4.581 1.00 90.38 93 VAL A C 1
ATOM 728 O O . VAL A 1 93 ? -14.491 32.604 4.564 1.00 90.38 93 VAL A O 1
ATOM 731 N N . ASN A 1 94 ? -14.215 30.647 3.502 1.00 85.56 94 ASN A N 1
ATOM 732 C CA . ASN A 1 94 ? -14.592 31.150 2.179 1.00 85.56 94 ASN A CA 1
ATOM 733 C C . ASN A 1 94 ? -16.105 31.357 1.985 1.00 85.56 94 ASN A C 1
ATOM 735 O O . ASN A 1 94 ? -16.490 32.103 1.090 1.00 85.56 94 ASN A O 1
ATOM 739 N N . HIS A 1 95 ? -16.958 30.703 2.783 1.00 73.25 95 HIS A N 1
ATOM 740 C CA . HIS A 1 95 ? -18.421 30.737 2.623 1.00 73.25 95 HIS A CA 1
ATOM 741 C C . HIS A 1 95 ? -19.185 31.377 3.796 1.00 73.25 95 HIS A C 1
ATOM 743 O O . HIS A 1 95 ? -20.414 31.411 3.768 1.00 73.25 95 HIS A O 1
ATOM 749 N N . VAL A 1 96 ? -18.486 31.873 4.824 1.00 65.12 96 VAL A N 1
ATOM 750 C CA . VAL A 1 96 ? -19.078 32.639 5.943 1.00 65.12 96 VAL A CA 1
ATOM 751 C C . VAL A 1 96 ? -18.938 34.166 5.746 1.00 65.12 96 VAL A C 1
ATOM 753 O O . VAL A 1 96 ? -19.511 34.923 6.525 1.00 65.12 96 VAL A O 1
ATOM 756 N N . ASN A 1 97 ? -18.260 34.626 4.682 1.00 51.16 97 ASN A N 1
ATOM 757 C CA . ASN A 1 97 ? -18.227 36.036 4.252 1.00 51.16 97 ASN A CA 1
ATOM 758 C C . ASN A 1 97 ? -19.200 36.317 3.104 1.00 51.16 97 ASN A C 1
ATOM 760 O O . ASN A 1 97 ? -19.163 35.557 2.110 1.00 51.16 97 ASN A O 1
#

Secondary structure (DSSP, 8-state):
-HHHHS-TTS-HHHHHHHHHHHHHHHHHHHHHHIIIIIIHHHHHHHHHHHTT--HHHHHHHHHTTSS--HHHHHHHHHHHHHHHHHHHHHHHHHH--